Protein AF-A0A6B3IU19-F1 (afdb_monomer_lite)

Foldseek 3Di:
DVQAQDDPVCVVLLVLLVVQCPDPDDDDVCSVVVSVVVNVVVLVVSLVVCVVPPDNHPSSVVNVVCVPDNVCDPVNVVVVD

pLDDT: mean 78.25, std 15.54, range [41.78, 93.31]

Sequence (81 aa):
CDLLGVPREDQDDFRDWAGMMIRHGGGPRGGVARSVKKMRGYLAELIHRKRENPGDDLISGLIRTSDHGEHLTENEAAAMA

Radius of gyration: 14.13 Å; chains: 1; bounding box: 31×18×41 Å

Secondary structure (DSSP, 8-state):
-GGGT--GGGHHHHHHHHHHHH-TT-SPTTHHHHHHHHHHHHHHHHHHHHHHS--SSHHHHHHHHHHHT----HHHHHH--

Structure (mmCIF, N/CA/C/O backbone):
data_AF-A0A6B3IU19-F1
#
_entry.id   AF-A0A6B3IU19-F1
#
loop_
_atom_site.group_PDB
_atom_site.id
_atom_site.type_symbol
_atom_site.label_atom_id
_atom_site.label_alt_id
_atom_site.label_comp_id
_atom_site.label_asym_id
_atom_site.label_entity_id
_atom_site.label_seq_id
_atom_site.pdbx_PDB_ins_code
_atom_site.Cartn_x
_atom_site.Cartn_y
_atom_site.Cartn_z
_atom_site.occupancy
_atom_site.B_iso_or_equiv
_atom_site.auth_seq_id
_atom_site.auth_comp_id
_atom_site.auth_asym_id
_atom_site.auth_atom_id
_atom_site.pdbx_PDB_model_num
ATOM 1 N N . CYS A 1 1 ? -4.726 -11.910 -2.654 1.00 59.38 1 CYS A N 1
ATOM 2 C CA . CYS A 1 1 ? -4.886 -10.473 -2.347 1.00 59.38 1 CYS A CA 1
ATOM 3 C C . CYS A 1 1 ? -6.015 -10.211 -1.353 1.00 59.38 1 CYS A C 1
ATOM 5 O O . CYS A 1 1 ? -5.899 -9.244 -0.617 1.00 59.38 1 CYS A O 1
ATOM 7 N N . ASP A 1 2 ? -7.015 -11.093 -1.246 1.00 61.19 2 ASP A N 1
ATOM 8 C CA . ASP A 1 2 ? -8.104 -10.969 -0.259 1.00 61.19 2 ASP A CA 1
ATOM 9 C C . ASP A 1 2 ? -7.595 -10.840 1.189 1.00 61.19 2 ASP A C 1
ATOM 11 O O . ASP A 1 2 ? -8.054 -9.977 1.926 1.00 61.19 2 ASP A O 1
ATOM 15 N N . LEU A 1 3 ? -6.553 -11.595 1.558 1.00 75.75 3 LEU A N 1
ATOM 16 C CA . LEU A 1 3 ? -5.953 -11.545 2.898 1.00 75.75 3 LEU A CA 1
ATOM 17 C C . LEU A 1 3 ? -5.309 -10.186 3.246 1.00 75.75 3 LEU A C 1
ATOM 19 O O . LEU A 1 3 ? -5.245 -9.809 4.411 1.00 75.75 3 LEU A O 1
ATOM 23 N N . LEU A 1 4 ? -4.838 -9.435 2.244 1.00 80.00 4 LEU A N 1
ATOM 24 C CA . LEU A 1 4 ? -4.238 -8.111 2.448 1.00 80.00 4 LEU A CA 1
ATOM 25 C C . LEU A 1 4 ? -5.293 -7.007 2.608 1.00 80.00 4 LEU A C 1
ATOM 27 O O . LEU A 1 4 ? -4.938 -5.912 3.013 1.00 80.00 4 LEU A O 1
ATOM 31 N N . GLY A 1 5 ? -6.565 -7.256 2.284 1.00 87.38 5 GLY A N 1
ATOM 32 C CA . GLY A 1 5 ? -7.612 -6.230 2.352 1.00 87.38 5 GLY A CA 1
ATOM 33 C C . GLY A 1 5 ? -7.706 -5.326 1.119 1.00 87.38 5 GLY A C 1
ATOM 34 O O . GLY A 1 5 ? -8.422 -4.326 1.162 1.00 87.38 5 GLY A O 1
ATOM 35 N N . VAL A 1 6 ? -7.014 -5.679 0.029 1.00 91.00 6 VAL A N 1
ATOM 36 C CA . VAL A 1 6 ? -7.086 -5.003 -1.280 1.00 91.00 6 VAL A CA 1
ATOM 37 C C . VAL A 1 6 ? -8.421 -5.361 -1.963 1.00 91.00 6 VAL A C 1
ATOM 39 O O . VAL A 1 6 ? -8.656 -6.558 -2.187 1.00 91.00 6 VAL A O 1
ATOM 42 N N . PRO A 1 7 ? -9.282 -4.378 -2.310 1.00 90.19 7 PRO A N 1
ATOM 43 C CA . PRO A 1 7 ? -10.526 -4.604 -3.047 1.00 90.19 7 PRO A CA 1
ATOM 44 C C . PRO A 1 7 ? -10.286 -5.355 -4.355 1.00 90.19 7 PRO A C 1
ATOM 46 O O . PRO A 1 7 ? -9.208 -5.263 -4.940 1.00 90.19 7 PRO A O 1
ATOM 49 N N . ARG A 1 8 ? -11.273 -6.139 -4.803 1.00 89.50 8 ARG A N 1
ATOM 50 C CA . ARG A 1 8 ? -11.115 -7.043 -5.956 1.00 89.50 8 ARG A CA 1
ATOM 51 C C . ARG A 1 8 ? -10.788 -6.292 -7.241 1.00 89.50 8 ARG A C 1
ATOM 53 O O . ARG A 1 8 ? -9.971 -6.773 -8.021 1.00 89.50 8 ARG A O 1
ATOM 60 N N . GLU A 1 9 ? -11.395 -5.128 -7.411 1.00 91.88 9 GLU A N 1
ATOM 61 C CA . GLU A 1 9 ? -11.189 -4.198 -8.516 1.00 91.88 9 GLU A CA 1
ATOM 62 C C . GLU A 1 9 ? -9.742 -3.694 -8.627 1.00 91.88 9 GLU A C 1
ATOM 64 O O . GLU A 1 9 ? -9.260 -3.486 -9.735 1.00 91.88 9 GLU A O 1
ATOM 69 N N . ASP A 1 10 ? -9.023 -3.595 -7.506 1.00 93.06 10 ASP A N 1
ATOM 70 C CA . ASP A 1 10 ? -7.676 -3.016 -7.450 1.00 93.06 10 ASP A CA 1
ATOM 71 C C . ASP A 1 10 ? -6.570 -4.088 -7.493 1.00 93.06 10 ASP A C 1
ATOM 73 O O . ASP A 1 10 ? -5.374 -3.783 -7.510 1.00 93.06 10 ASP A O 1
ATOM 77 N N . GLN A 1 11 ? -6.930 -5.378 -7.481 1.00 91.38 11 GLN A N 1
ATOM 78 C CA . GLN A 1 11 ? -5.942 -6.453 -7.347 1.00 91.38 11 GLN A CA 1
ATOM 79 C C . GLN A 1 11 ? -5.044 -6.614 -8.572 1.00 91.38 11 GLN A C 1
ATOM 81 O O . GLN A 1 11 ? -3.892 -7.015 -8.405 1.00 91.38 11 GLN A O 1
ATOM 86 N N . ASP A 1 12 ? -5.560 -6.357 -9.777 1.00 93.06 12 ASP A N 1
ATOM 87 C CA . ASP A 1 12 ? -4.768 -6.410 -11.013 1.00 93.06 12 ASP A CA 1
ATOM 88 C C . ASP A 1 12 ? -3.684 -5.332 -11.001 1.00 93.06 12 ASP A C 1
ATOM 90 O O . ASP A 1 12 ? -2.500 -5.645 -11.118 1.00 93.06 12 ASP A O 1
ATOM 94 N N . ASP A 1 13 ? -4.071 -4.092 -10.713 1.00 92.06 13 ASP A N 1
ATOM 95 C CA . ASP A 1 13 ? -3.154 -2.963 -10.581 1.00 92.06 13 ASP A CA 1
ATOM 96 C C . ASP A 1 13 ? -2.088 -3.210 -9.504 1.00 92.06 13 ASP A C 1
ATOM 98 O O . ASP A 1 13 ? -0.888 -3.020 -9.733 1.00 92.06 13 ASP A O 1
ATOM 102 N N . PHE A 1 14 ? -2.506 -3.711 -8.339 1.00 91.56 14 PHE A N 1
ATOM 103 C CA . PHE A 1 14 ? -1.593 -4.057 -7.255 1.00 91.56 14 PHE A CA 1
ATOM 104 C C . PHE A 1 14 ? -0.583 -5.138 -7.674 1.00 91.56 14 PHE A C 1
ATOM 106 O O . PHE A 1 14 ? 0.617 -5.014 -7.404 1.00 91.56 14 PHE A O 1
ATOM 113 N N . ARG A 1 15 ? -1.048 -6.198 -8.354 1.00 90.75 15 ARG A N 1
ATOM 114 C CA . ARG A 1 15 ? -0.185 -7.270 -8.878 1.00 90.75 15 ARG A CA 1
ATOM 115 C C . ARG A 1 15 ? 0.791 -6.750 -9.921 1.00 90.75 15 ARG A C 1
ATOM 117 O O . ARG A 1 15 ? 1.951 -7.157 -9.896 1.00 90.75 15 ARG A O 1
ATOM 124 N N . ASP A 1 16 ? 0.359 -5.851 -10.791 1.00 91.00 16 ASP A N 1
ATOM 125 C CA . ASP A 1 16 ? 1.206 -5.279 -11.830 1.00 91.00 16 ASP A CA 1
ATOM 126 C C . ASP A 1 16 ? 2.322 -4.427 -11.234 1.00 91.00 16 ASP A C 1
ATOM 128 O O . ASP A 1 16 ? 3.493 -4.585 -11.595 1.00 91.00 16 ASP A O 1
ATOM 132 N N . TRP A 1 17 ? 2.006 -3.567 -10.264 1.00 92.56 17 TRP A N 1
ATOM 133 C CA . TRP A 1 17 ? 3.028 -2.765 -9.590 1.00 92.56 17 TRP A CA 1
ATOM 134 C C . TRP A 1 17 ? 4.002 -3.648 -8.805 1.00 92.56 17 TRP A C 1
ATOM 136 O O . TRP A 1 17 ? 5.213 -3.434 -8.885 1.00 92.56 17 TRP A O 1
ATOM 146 N N . ALA A 1 18 ? 3.503 -4.667 -8.096 1.00 88.75 18 ALA A N 1
ATOM 147 C CA . ALA A 1 18 ? 4.338 -5.639 -7.389 1.00 88.75 18 ALA A CA 1
ATOM 148 C C . ALA A 1 18 ? 5.240 -6.430 -8.349 1.00 88.75 18 ALA A C 1
ATOM 150 O O . ALA A 1 18 ? 6.450 -6.532 -8.140 1.00 88.75 18 ALA A O 1
ATOM 151 N N . GLY A 1 19 ? 4.678 -6.922 -9.453 1.00 89.56 19 GLY A N 1
ATOM 152 C CA . GLY A 1 19 ? 5.409 -7.642 -10.489 1.00 89.56 19 GLY A CA 1
ATOM 153 C C . GLY A 1 19 ? 6.502 -6.787 -11.125 1.00 89.56 19 GLY A C 1
ATOM 154 O O . GLY A 1 19 ? 7.608 -7.273 -11.354 1.00 89.56 19 GLY A O 1
ATOM 155 N N . MET A 1 20 ? 6.241 -5.497 -11.346 1.00 87.12 20 MET A N 1
ATOM 156 C CA . MET A 1 20 ? 7.242 -4.554 -11.846 1.00 87.12 20 MET A CA 1
ATOM 157 C C . MET A 1 20 ? 8.384 -4.294 -10.860 1.00 87.12 20 MET A C 1
ATOM 159 O O . MET A 1 20 ? 9.483 -3.977 -11.309 1.00 87.12 20 MET A O 1
ATOM 163 N N . MET A 1 21 ? 8.155 -4.427 -9.549 1.00 84.12 21 MET A N 1
ATOM 164 C CA . MET A 1 21 ? 9.205 -4.301 -8.530 1.00 84.12 21 MET A CA 1
ATOM 165 C C . MET A 1 21 ? 10.080 -5.559 -8.432 1.00 84.12 21 MET A C 1
ATOM 167 O O . MET A 1 21 ? 11.286 -5.440 -8.251 1.00 84.12 21 MET A O 1
ATOM 171 N N . ILE A 1 22 ? 9.493 -6.749 -8.604 1.00 84.69 22 ILE A N 1
ATOM 172 C CA . ILE A 1 22 ? 10.198 -8.040 -8.493 1.00 84.69 22 ILE A CA 1
ATOM 173 C C . ILE A 1 22 ? 11.000 -8.372 -9.763 1.00 84.69 22 ILE A C 1
ATOM 175 O O . ILE A 1 22 ? 12.031 -9.044 -9.706 1.00 84.69 22 ILE A O 1
ATOM 179 N N . ARG A 1 23 ? 10.552 -7.904 -10.936 1.00 76.38 23 ARG A N 1
ATOM 180 C CA . ARG A 1 23 ? 11.249 -8.125 -12.212 1.00 76.38 23 ARG A CA 1
ATOM 181 C C . ARG A 1 23 ? 12.545 -7.307 -12.280 1.00 76.38 23 ARG A C 1
ATOM 183 O O . ARG A 1 23 ? 12.575 -6.203 -12.824 1.00 76.38 23 ARG A O 1
ATOM 190 N N . HIS A 1 24 ? 13.645 -7.872 -11.792 1.00 58.72 24 HIS A N 1
ATOM 191 C CA . HIS A 1 24 ? 14.981 -7.330 -12.024 1.00 58.72 24 HIS A CA 1
ATOM 192 C C . HIS A 1 24 ? 15.380 -7.486 -13.504 1.00 58.72 24 HIS A C 1
ATOM 194 O O . HIS A 1 24 ? 15.527 -8.595 -14.007 1.00 58.72 24 HIS A O 1
ATOM 200 N N . GLY A 1 25 ? 15.585 -6.364 -14.205 1.00 56.56 25 GLY A N 1
ATOM 201 C CA . GLY A 1 25 ? 16.421 -6.333 -15.416 1.00 56.56 25 GLY A CA 1
ATOM 202 C C . GLY A 1 25 ? 15.747 -6.430 -16.792 1.00 56.56 25 GLY A C 1
ATOM 203 O O . GLY A 1 25 ? 16.461 -6.641 -17.765 1.00 56.56 25 GLY A O 1
ATOM 204 N N . GLY A 1 26 ? 14.426 -6.240 -16.925 1.00 59.97 26 GLY A N 1
ATOM 205 C CA . GLY A 1 26 ? 13.756 -6.297 -18.245 1.00 59.97 26 GLY A CA 1
ATOM 206 C C . GLY A 1 26 ? 12.666 -5.253 -18.515 1.00 59.97 26 GLY A C 1
ATOM 207 O O . GLY A 1 26 ? 12.088 -5.235 -19.598 1.00 59.97 26 GLY A O 1
ATOM 208 N N . GLY A 1 27 ? 12.350 -4.394 -17.543 1.00 64.50 27 GLY A N 1
ATOM 209 C CA . GLY A 1 27 ? 11.294 -3.387 -17.677 1.00 64.50 27 GLY A CA 1
ATOM 210 C C . GLY A 1 27 ? 11.768 -2.077 -18.326 1.00 64.50 27 GLY A C 1
ATOM 211 O O . GLY A 1 27 ? 12.965 -1.776 -18.316 1.00 64.50 27 GLY A O 1
ATOM 212 N N . PRO A 1 28 ? 10.841 -1.239 -18.832 1.00 66.38 28 PRO A N 1
ATOM 213 C CA . PRO A 1 28 ? 11.164 0.107 -19.298 1.00 66.38 28 PRO A CA 1
ATOM 214 C C . PRO A 1 28 ? 11.923 0.900 -18.226 1.00 66.38 28 PRO A C 1
ATOM 216 O O . PRO A 1 28 ? 11.582 0.829 -17.039 1.00 66.38 28 PRO A O 1
ATOM 219 N N . ARG A 1 29 ? 12.912 1.713 -18.630 1.00 70.50 29 ARG A N 1
ATOM 220 C CA . ARG A 1 29 ? 13.643 2.597 -17.704 1.00 70.50 29 ARG A CA 1
ATOM 221 C C . ARG A 1 29 ? 12.659 3.419 -16.849 1.00 70.50 29 ARG A C 1
ATOM 223 O O . ARG A 1 29 ? 11.711 4.031 -17.352 1.00 70.50 29 ARG A O 1
ATOM 230 N N . GLY A 1 30 ? 12.857 3.384 -15.530 1.00 75.00 30 GLY A N 1
ATOM 231 C CA . GLY A 1 30 ? 12.000 4.057 -14.544 1.00 75.00 30 GLY A CA 1
ATOM 232 C C . GLY A 1 30 ? 10.680 3.346 -14.201 1.00 75.00 30 GLY A C 1
ATOM 233 O O .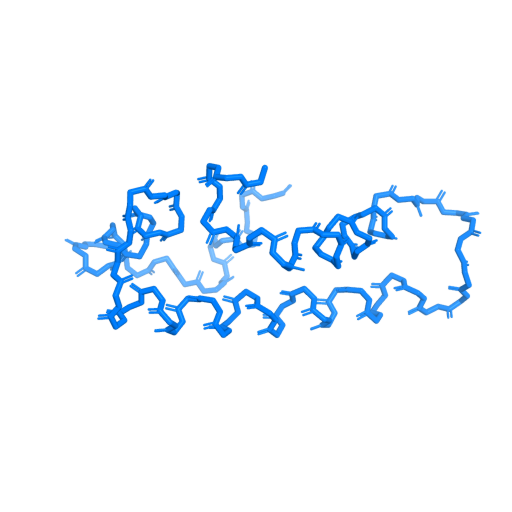 GLY A 1 30 ? 9.915 3.873 -13.396 1.00 75.00 30 GLY A O 1
ATOM 234 N N . GLY A 1 31 ? 10.396 2.165 -14.765 1.00 81.88 31 GLY A N 1
ATOM 235 C CA . GLY A 1 31 ? 9.182 1.392 -14.467 1.00 81.88 31 GLY A CA 1
ATOM 236 C C . GLY A 1 31 ? 9.071 0.967 -12.999 1.00 81.88 31 GLY A C 1
ATOM 237 O O . GLY A 1 31 ? 7.997 1.089 -12.412 1.00 81.88 31 GLY A O 1
ATOM 238 N N . VAL A 1 32 ? 10.190 0.571 -12.384 1.00 85.88 32 VAL A N 1
ATOM 239 C CA . VAL A 1 32 ? 10.258 0.225 -10.952 1.00 85.88 32 VAL A CA 1
ATOM 240 C C . VAL A 1 32 ? 9.889 1.432 -10.090 1.00 85.88 32 VAL A C 1
ATOM 242 O O . VAL A 1 32 ? 8.947 1.363 -9.310 1.00 85.88 32 VAL A O 1
ATOM 245 N N . ALA A 1 33 ? 10.557 2.575 -10.284 1.00 86.69 33 ALA A N 1
ATOM 246 C CA . ALA A 1 33 ? 10.311 3.783 -9.491 1.00 86.69 33 ALA A CA 1
ATOM 247 C C . ALA A 1 33 ? 8.859 4.286 -9.605 1.00 86.69 33 ALA A C 1
ATOM 249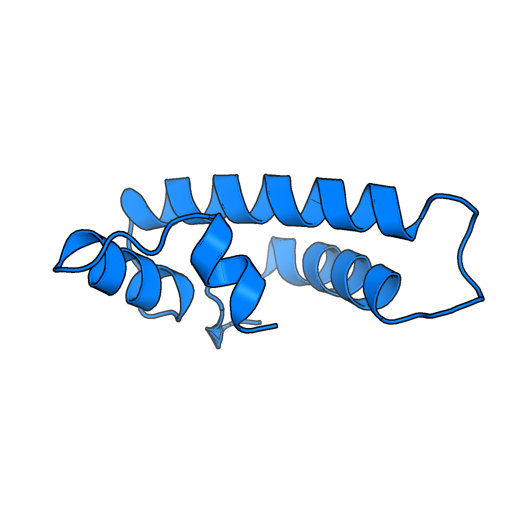 O O . ALA A 1 33 ? 8.257 4.685 -8.609 1.00 86.69 33 ALA A O 1
ATOM 250 N N . ARG A 1 34 ? 8.263 4.221 -10.806 1.00 89.06 34 ARG A N 1
ATOM 251 C CA . ARG A 1 34 ? 6.840 4.551 -10.998 1.00 89.06 34 ARG A CA 1
ATOM 252 C C . ARG A 1 34 ? 5.920 3.589 -10.249 1.00 89.06 34 ARG A C 1
ATOM 254 O O . ARG A 1 34 ? 4.960 4.044 -9.636 1.00 89.06 34 ARG A O 1
ATOM 261 N N . SER A 1 35 ? 6.220 2.294 -10.279 1.00 90.31 35 SER A N 1
ATOM 262 C CA . SER A 1 35 ? 5.421 1.265 -9.602 1.00 90.31 35 SER A CA 1
ATOM 263 C C . SER A 1 35 ? 5.501 1.402 -8.083 1.00 90.31 35 SER A C 1
ATOM 265 O O . SER A 1 35 ? 4.472 1.368 -7.422 1.00 90.31 35 SER A O 1
ATOM 267 N N . VAL A 1 36 ? 6.689 1.696 -7.540 1.00 88.88 36 VAL A N 1
ATOM 268 C CA . VAL A 1 36 ? 6.875 2.020 -6.114 1.00 88.88 36 VAL A CA 1
ATOM 269 C C . VAL A 1 36 ? 6.031 3.231 -5.715 1.00 88.88 36 VAL A C 1
ATOM 271 O O . VAL A 1 36 ? 5.338 3.190 -4.701 1.00 88.88 36 VAL A O 1
ATOM 274 N N . LYS A 1 37 ? 6.049 4.308 -6.515 1.00 91.31 37 LYS A N 1
ATOM 275 C CA . LYS A 1 37 ? 5.251 5.510 -6.231 1.00 91.31 37 LYS A CA 1
ATOM 276 C C . LYS A 1 37 ? 3.750 5.204 -6.209 1.00 91.31 37 LYS A C 1
ATOM 278 O O . LYS A 1 37 ? 3.065 5.653 -5.295 1.00 91.31 37 LYS A O 1
ATOM 283 N N . LYS A 1 38 ? 3.252 4.444 -7.192 1.00 93.31 38 LYS A N 1
ATOM 284 C CA . LYS A 1 38 ? 1.840 4.031 -7.251 1.00 93.31 38 LYS A CA 1
ATOM 285 C C . LYS A 1 38 ? 1.458 3.151 -6.063 1.00 93.31 38 LYS A C 1
ATOM 287 O O . LYS A 1 38 ? 0.478 3.448 -5.394 1.00 93.31 38 LYS A O 1
ATOM 292 N N . MET A 1 39 ? 2.283 2.152 -5.754 1.00 92.38 39 MET A N 1
ATOM 293 C CA . MET A 1 39 ? 2.076 1.246 -4.626 1.00 92.38 39 MET A CA 1
ATOM 294 C C . MET A 1 39 ? 1.979 2.001 -3.297 1.00 92.38 39 MET A C 1
ATOM 296 O O . MET A 1 39 ? 1.050 1.779 -2.528 1.00 92.38 39 MET A O 1
ATOM 300 N N . ARG A 1 40 ? 2.905 2.934 -3.041 1.00 89.88 40 ARG A N 1
ATOM 301 C CA . ARG A 1 40 ? 2.890 3.752 -1.819 1.00 89.88 40 ARG A CA 1
ATOM 302 C C . ARG A 1 40 ? 1.637 4.620 -1.715 1.00 89.88 40 ARG A C 1
ATOM 304 O O . ARG A 1 40 ? 1.024 4.653 -0.656 1.00 89.88 40 ARG A O 1
ATOM 311 N N . GLY A 1 41 ? 1.255 5.297 -2.800 1.00 93.06 41 GLY A N 1
ATOM 312 C CA . GLY A 1 41 ? 0.045 6.126 -2.816 1.00 93.06 41 GLY A CA 1
ATOM 313 C C . GLY A 1 41 ? -1.217 5.305 -2.557 1.00 93.06 41 GLY A C 1
ATOM 314 O O . GLY A 1 41 ? -2.027 5.663 -1.709 1.00 93.06 41 GLY A O 1
ATOM 315 N N . TYR A 1 42 ? -1.327 4.157 -3.222 1.00 93.25 42 TYR A N 1
ATOM 316 C CA . TYR A 1 42 ? -2.455 3.252 -3.052 1.00 93.25 42 TYR A CA 1
ATOM 317 C C . TYR A 1 42 ? -2.553 2.688 -1.628 1.00 93.25 42 TYR A C 1
ATOM 319 O O . TYR A 1 42 ? -3.626 2.707 -1.031 1.00 93.25 42 TYR A O 1
ATOM 327 N N . LEU A 1 43 ? -1.439 2.228 -1.047 1.00 90.50 43 LEU A N 1
ATOM 328 C CA . LEU A 1 43 ? -1.429 1.726 0.330 1.00 90.50 43 LEU A CA 1
ATOM 329 C C . LEU A 1 43 ? -1.826 2.809 1.340 1.00 90.50 43 LEU A C 1
ATOM 331 O O . LEU A 1 43 ? -2.568 2.510 2.271 1.00 90.50 43 LEU A O 1
ATOM 335 N N . ALA A 1 44 ? -1.393 4.058 1.144 1.00 89.06 44 ALA A N 1
ATOM 336 C CA . ALA A 1 44 ? -1.804 5.171 1.997 1.00 89.06 44 ALA A CA 1
ATOM 337 C C . ALA A 1 44 ? -3.325 5.401 1.935 1.00 89.06 44 ALA A C 1
ATOM 339 O O . ALA A 1 44 ? -3.981 5.462 2.975 1.00 89.06 44 ALA A O 1
ATOM 340 N N . GLU A 1 45 ? -3.909 5.456 0.734 1.00 91.19 45 GLU A N 1
ATOM 341 C CA . GLU A 1 45 ? -5.365 5.572 0.572 1.00 91.19 45 GLU A CA 1
ATOM 342 C C . GLU A 1 45 ? -6.116 4.386 1.179 1.00 91.19 45 GLU A C 1
ATOM 344 O O . GLU A 1 45 ? -7.137 4.572 1.844 1.00 91.19 45 GLU A O 1
ATOM 349 N N . LEU A 1 46 ? -5.611 3.168 0.984 1.00 90.75 46 LEU A N 1
ATOM 350 C CA . LEU A 1 46 ? -6.222 1.963 1.529 1.00 90.75 46 LEU A CA 1
ATOM 351 C C . LEU A 1 46 ? -6.226 1.994 3.060 1.00 90.75 46 LEU A C 1
ATOM 353 O O . LEU A 1 46 ? -7.256 1.715 3.667 1.00 90.75 46 LEU A O 1
ATOM 357 N N . ILE A 1 47 ? -5.120 2.405 3.685 1.00 87.94 47 ILE A N 1
ATOM 358 C CA . ILE A 1 47 ? -5.037 2.584 5.140 1.00 87.94 47 ILE A CA 1
ATOM 359 C C . ILE A 1 47 ? -6.067 3.612 5.620 1.00 87.94 47 ILE A C 1
ATOM 361 O O . ILE A 1 47 ? -6.770 3.350 6.594 1.00 87.94 47 ILE A O 1
ATOM 365 N N . HIS A 1 48 ? -6.213 4.750 4.931 1.00 88.81 48 HIS A N 1
ATOM 366 C CA . HIS A 1 48 ? -7.228 5.750 5.277 1.00 88.81 48 HIS A CA 1
ATOM 367 C C . HIS A 1 48 ? -8.650 5.175 5.225 1.00 88.81 48 HIS A C 1
ATOM 369 O O . HIS A 1 48 ? -9.386 5.293 6.203 1.00 88.81 48 HIS A O 1
ATOM 375 N N . ARG A 1 49 ? -9.015 4.474 4.144 1.00 89.62 49 ARG A N 1
ATOM 376 C CA . ARG A 1 49 ? -10.341 3.838 4.013 1.00 89.62 49 ARG A CA 1
ATOM 377 C C . ARG A 1 49 ? -10.584 2.783 5.097 1.00 89.62 49 ARG A C 1
ATOM 379 O O . ARG A 1 49 ? -11.681 2.690 5.642 1.00 89.62 49 ARG A O 1
ATOM 386 N N . LYS A 1 50 ? -9.561 1.992 5.435 1.00 87.31 50 LYS A N 1
ATOM 387 C CA . LYS A 1 50 ? -9.646 0.939 6.460 1.00 87.31 50 LYS A CA 1
ATOM 388 C C . LYS A 1 50 ? -9.685 1.487 7.887 1.00 87.31 50 LYS A C 1
ATOM 390 O O . LYS A 1 50 ? -10.223 0.811 8.752 1.00 87.31 50 LYS A O 1
ATOM 395 N N . ARG A 1 51 ? -9.177 2.696 8.147 1.00 86.31 51 ARG A N 1
ATOM 396 C CA . ARG A 1 51 ? -9.374 3.380 9.439 1.00 86.31 51 ARG A CA 1
ATOM 397 C C . ARG A 1 51 ? -10.832 3.773 9.664 1.00 86.31 51 ARG A C 1
ATOM 399 O O . ARG A 1 51 ? -11.315 3.677 10.785 1.00 86.31 51 ARG A O 1
ATOM 406 N N . GLU A 1 52 ? -11.528 4.189 8.610 1.00 88.56 52 GLU A N 1
ATOM 407 C CA . GLU A 1 52 ? -12.947 4.561 8.685 1.00 88.56 52 GLU A CA 1
ATOM 408 C C . GLU A 1 52 ? -13.867 3.334 8.740 1.00 88.56 52 GLU A C 1
ATOM 410 O O . GLU A 1 52 ? -14.864 3.340 9.459 1.00 88.56 52 GLU A O 1
ATOM 415 N N . ASN A 1 53 ? -13.523 2.269 8.009 1.00 86.50 53 ASN A N 1
ATOM 416 C CA . ASN A 1 53 ? -14.279 1.018 7.990 1.00 86.50 53 ASN A CA 1
ATOM 417 C C . ASN A 1 53 ? -13.342 -0.209 8.038 1.00 86.50 53 ASN A C 1
ATOM 419 O O . ASN A 1 53 ? -13.014 -0.780 6.989 1.00 86.50 53 ASN A O 1
ATOM 423 N N . PRO A 1 54 ? -12.880 -0.609 9.239 1.00 85.56 54 PRO A N 1
ATOM 424 C CA . PRO A 1 54 ? -11.953 -1.727 9.398 1.00 85.56 54 PRO A CA 1
ATOM 425 C C . PRO A 1 54 ? -12.587 -3.066 9.003 1.00 85.56 54 PRO A C 1
ATOM 427 O O . PRO A 1 54 ? -13.680 -3.399 9.458 1.00 85.56 54 PRO A O 1
ATOM 430 N N . GLY A 1 55 ? -11.871 -3.865 8.209 1.00 86.12 55 GLY A N 1
ATOM 431 C CA . GLY A 1 55 ? -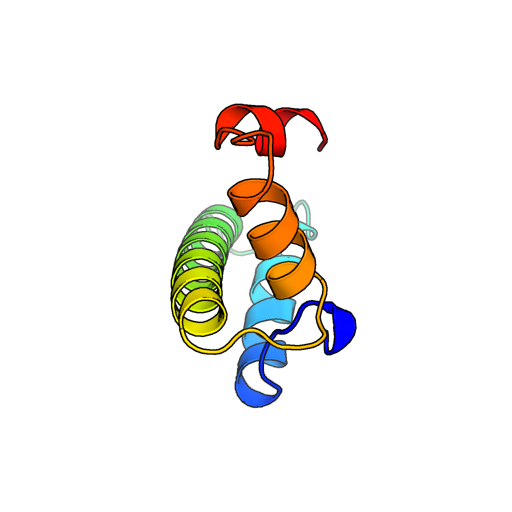12.269 -5.221 7.821 1.00 86.12 55 GLY A CA 1
ATOM 432 C C . GLY A 1 55 ? -11.605 -6.317 8.659 1.00 86.12 55 GLY A C 1
ATOM 433 O O . GLY A 1 55 ? -10.866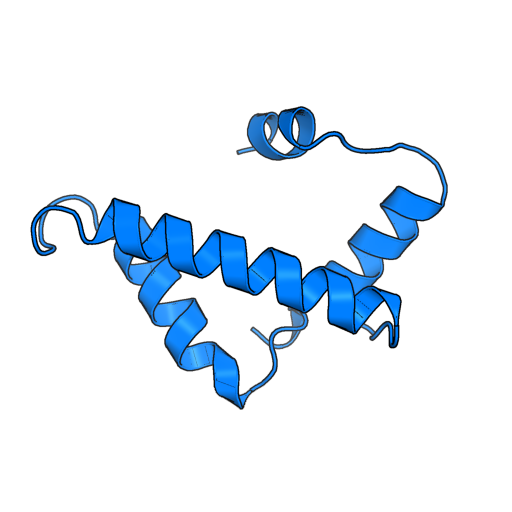 -6.041 9.606 1.00 86.12 55 GLY A O 1
ATOM 434 N N . ASP A 1 56 ? -11.861 -7.571 8.284 1.00 86.88 56 ASP A N 1
ATOM 435 C CA . ASP A 1 56 ? -11.127 -8.748 8.772 1.00 86.88 56 ASP A CA 1
ATOM 436 C C . ASP A 1 56 ? -10.008 -9.100 7.780 1.00 86.88 56 ASP A C 1
ATOM 438 O O . ASP A 1 56 ? -10.065 -10.071 7.027 1.00 86.88 56 ASP A O 1
ATOM 442 N N . ASP A 1 57 ? -9.029 -8.203 7.689 1.00 88.19 57 ASP A N 1
ATOM 443 C CA . ASP A 1 57 ? -7.883 -8.314 6.792 1.00 88.19 57 ASP A CA 1
ATOM 444 C C . ASP A 1 57 ? -6.595 -7.876 7.491 1.00 88.19 57 ASP A C 1
ATOM 446 O O . ASP A 1 57 ? -6.624 -7.192 8.517 1.00 88.19 57 ASP A O 1
ATOM 450 N N . LEU A 1 58 ? -5.448 -8.277 6.936 1.00 85.81 58 LEU A N 1
ATOM 451 C CA . LEU A 1 58 ? -4.144 -8.012 7.545 1.00 85.81 58 LEU A CA 1
ATOM 452 C C . LEU A 1 58 ? -3.879 -6.518 7.745 1.00 85.81 58 LEU A C 1
ATOM 454 O O . LEU A 1 58 ? -3.334 -6.147 8.778 1.00 85.81 58 LEU A O 1
ATOM 458 N 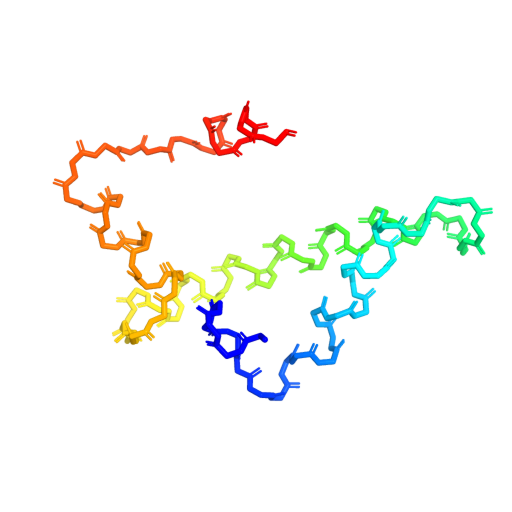N . ILE A 1 59 ? -4.267 -5.659 6.797 1.00 86.31 59 ILE A N 1
ATOM 459 C CA . ILE A 1 59 ? -4.052 -4.210 6.922 1.00 86.31 59 ILE A CA 1
ATOM 460 C C . ILE A 1 59 ? -4.893 -3.649 8.071 1.00 86.31 59 ILE A C 1
ATOM 462 O O . ILE A 1 59 ? -4.378 -2.893 8.890 1.00 86.31 59 ILE A O 1
ATOM 466 N N . SER A 1 60 ? -6.152 -4.065 8.191 1.00 85.44 60 SER A N 1
ATOM 467 C CA . SER A 1 60 ? -7.027 -3.684 9.304 1.00 85.44 60 SER A CA 1
ATOM 468 C C . SER A 1 60 ? -6.497 -4.194 10.646 1.00 85.44 60 SER A C 1
ATOM 470 O O . SER A 1 60 ? -6.547 -3.472 11.640 1.00 85.44 60 SER A O 1
ATOM 472 N N . GLY A 1 61 ? -5.944 -5.410 10.677 1.00 85.06 61 GLY A N 1
ATOM 473 C CA . GLY A 1 61 ?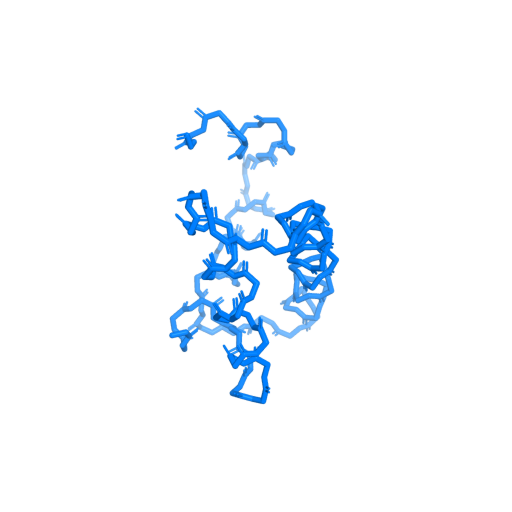 -5.263 -5.967 11.847 1.00 85.06 61 GLY A CA 1
ATOM 474 C C . GLY A 1 61 ? -4.042 -5.143 12.258 1.00 85.06 61 GLY A C 1
ATOM 475 O O . GLY A 1 61 ? -3.936 -4.752 13.417 1.00 85.06 61 GLY A O 1
ATOM 476 N N . LEU A 1 62 ? -3.169 -4.808 11.302 1.00 84.12 62 LEU A N 1
ATOM 477 C CA . LEU A 1 62 ? -1.979 -3.985 11.535 1.00 84.12 62 LEU A CA 1
ATOM 478 C C . LEU A 1 62 ? -2.337 -2.579 12.028 1.00 84.12 62 LEU A C 1
ATOM 480 O O . LEU A 1 62 ? -1.714 -2.104 12.973 1.00 84.12 62 LEU A O 1
ATOM 484 N N . ILE A 1 63 ? -3.365 -1.948 11.446 1.00 84.12 63 ILE A N 1
ATOM 485 C CA . ILE A 1 63 ? -3.872 -0.640 11.893 1.00 84.12 63 ILE A CA 1
ATOM 486 C C . ILE A 1 63 ? -4.310 -0.712 13.360 1.00 84.12 63 ILE A C 1
ATOM 488 O O . ILE A 1 63 ? -3.876 0.105 14.172 1.00 84.12 63 ILE A O 1
ATOM 492 N N . ARG A 1 64 ? -5.108 -1.726 13.726 1.00 81.69 64 ARG A N 1
ATOM 493 C CA . ARG A 1 64 ? -5.554 -1.926 15.114 1.00 81.69 64 ARG A CA 1
ATOM 494 C C . ARG A 1 64 ? -4.373 -2.123 16.063 1.00 81.69 64 ARG A C 1
ATOM 496 O O . ARG A 1 64 ? -4.371 -1.544 17.141 1.00 81.69 64 ARG A O 1
ATOM 503 N N . THR A 1 65 ? -3.362 -2.904 15.681 1.00 77.50 65 THR A N 1
ATOM 504 C CA . THR A 1 65 ? -2.159 -3.097 16.508 1.00 77.50 65 THR A CA 1
ATOM 505 C C . THR A 1 65 ? -1.373 -1.796 16.685 1.00 77.50 65 THR A C 1
ATOM 507 O O . THR A 1 65 ? -0.951 -1.503 17.802 1.00 77.50 65 THR A O 1
ATOM 510 N N . SER A 1 66 ? -1.228 -0.988 15.628 1.00 69.56 66 SER A N 1
ATOM 511 C CA . SER A 1 66 ? -0.545 0.310 15.718 1.00 69.56 66 SER A CA 1
ATOM 512 C C . SER A 1 66 ? -1.293 1.328 16.583 1.00 69.56 66 SER A C 1
ATOM 514 O O . SER A 1 66 ? -0.653 2.077 17.316 1.00 69.56 66 SER A O 1
ATOM 516 N N . ASP A 1 67 ? -2.630 1.316 16.567 1.00 66.69 67 ASP A N 1
ATOM 517 C CA . ASP A 1 67 ? -3.453 2.206 17.397 1.00 66.69 67 ASP A CA 1
ATOM 518 C C . ASP A 1 67 ? -3.480 1.771 18.879 1.00 66.69 67 ASP A C 1
ATOM 520 O O . ASP A 1 67 ? -3.806 2.571 19.758 1.00 66.69 67 ASP A O 1
ATOM 524 N N . HIS A 1 68 ? -3.131 0.512 19.177 1.00 57.03 68 HIS A N 1
ATOM 525 C CA . HIS A 1 68 ? -3.250 -0.076 20.514 1.00 57.03 68 HIS A CA 1
ATOM 526 C C . HIS A 1 68 ? -1.953 -0.197 21.324 1.00 57.03 68 HIS A C 1
ATOM 528 O O . HIS A 1 68 ? -2.052 -0.583 22.491 1.00 57.03 68 HIS A O 1
ATOM 534 N N . GLY A 1 69 ? -0.763 0.152 20.815 1.00 49.12 69 GLY A N 1
ATOM 535 C CA . GLY A 1 69 ? 0.383 0.138 21.733 1.00 49.12 69 GLY A CA 1
ATOM 536 C C . GLY A 1 69 ? 1.806 0.322 21.242 1.00 49.12 69 GLY A C 1
ATOM 537 O O . GLY A 1 69 ? 2.658 0.434 22.107 1.00 49.12 69 GLY A O 1
ATOM 538 N N . GLU A 1 70 ? 2.107 0.416 19.953 1.00 47.66 70 GLU A N 1
ATOM 539 C CA . GLU A 1 70 ? 3.436 0.863 19.514 1.00 47.66 70 GLU A CA 1
ATOM 540 C C . GLU A 1 70 ? 3.294 1.477 18.123 1.00 47.66 70 GLU A C 1
ATOM 542 O O . GLU A 1 70 ? 2.914 0.808 17.159 1.00 47.66 70 GLU A O 1
ATOM 547 N N . HIS A 1 71 ? 3.541 2.785 18.028 1.00 45.69 71 HIS A N 1
ATOM 548 C CA . HIS A 1 71 ? 3.620 3.483 16.753 1.00 45.69 71 HIS A CA 1
ATOM 549 C C . HIS A 1 71 ? 4.845 2.950 16.010 1.00 45.69 71 HIS A C 1
ATOM 551 O O . HIS A 1 71 ? 5.923 3.519 16.139 1.00 45.69 71 HIS A O 1
ATOM 557 N N . LEU A 1 72 ? 4.679 1.873 15.240 1.00 49.09 72 LEU A N 1
ATOM 558 C CA . LEU A 1 72 ? 5.657 1.462 14.240 1.00 49.09 72 LEU A CA 1
ATOM 559 C C . LEU A 1 72 ? 5.830 2.635 13.280 1.00 49.09 72 LEU A C 1
ATOM 561 O O . LEU A 1 72 ? 4.969 2.935 12.448 1.00 49.09 72 LEU A O 1
ATOM 565 N N . THR A 1 73 ? 6.923 3.356 13.469 1.00 56.91 73 THR A N 1
ATOM 566 C CA . THR A 1 73 ? 7.266 4.505 12.646 1.00 56.91 73 THR A CA 1
ATOM 567 C C . THR A 1 73 ? 7.531 4.027 11.219 1.00 56.91 73 THR A C 1
ATOM 569 O O . THR A 1 73 ? 7.926 2.880 10.996 1.00 56.91 73 THR A O 1
ATOM 572 N N . GLU A 1 74 ? 7.350 4.900 10.222 1.00 52.53 74 GLU A N 1
ATOM 573 C CA . GLU A 1 74 ? 7.623 4.565 8.809 1.00 52.53 74 GLU A CA 1
ATOM 574 C C . GLU A 1 74 ? 9.034 3.977 8.594 1.00 52.53 74 GLU A C 1
ATOM 576 O O . GLU A 1 74 ? 9.259 3.224 7.647 1.00 52.53 74 GLU A O 1
ATOM 581 N N . ASN A 1 75 ? 9.968 4.276 9.502 1.00 46.69 75 ASN A N 1
ATOM 582 C CA . ASN A 1 75 ? 11.326 3.748 9.504 1.00 46.69 75 ASN A CA 1
ATOM 583 C C . ASN A 1 75 ? 11.431 2.303 10.019 1.00 46.69 75 ASN A C 1
ATOM 585 O O . ASN A 1 75 ? 12.260 1.548 9.518 1.00 46.69 75 ASN A O 1
ATOM 589 N N . GLU A 1 76 ? 10.603 1.888 10.976 1.00 53.47 76 GLU A N 1
ATOM 590 C CA . GLU A 1 76 ? 10.649 0.529 11.538 1.00 53.47 76 GLU A CA 1
ATOM 591 C C . GLU A 1 76 ? 10.009 -0.495 10.599 1.00 53.47 76 GLU A C 1
ATOM 593 O O . GLU A 1 76 ? 10.519 -1.605 10.449 1.00 53.47 76 GLU A O 1
ATOM 598 N N . ALA A 1 77 ? 8.964 -0.098 9.865 1.00 54.72 77 ALA A N 1
ATOM 599 C CA . ALA A 1 77 ? 8.388 -0.929 8.807 1.00 54.72 77 ALA A CA 1
ATOM 600 C C . ALA A 1 77 ? 9.370 -1.165 7.638 1.00 54.72 77 ALA A C 1
ATOM 602 O O . ALA A 1 77 ? 9.300 -2.197 6.974 1.00 54.72 77 ALA A O 1
ATOM 603 N N . ALA A 1 78 ? 10.305 -0.238 7.398 1.00 55.00 78 ALA A N 1
ATOM 604 C CA . ALA A 1 78 ? 11.333 -0.373 6.366 1.00 55.00 78 ALA A CA 1
ATOM 605 C C . ALA A 1 78 ? 12.520 -1.264 6.785 1.00 55.00 78 ALA A C 1
ATOM 607 O O . ALA A 1 78 ? 13.256 -1.714 5.913 1.00 55.00 78 ALA A O 1
ATOM 608 N N . ALA A 1 79 ? 12.709 -1.517 8.086 1.00 47.56 79 ALA A N 1
ATOM 609 C CA . ALA A 1 79 ? 13.847 -2.270 8.627 1.00 47.56 79 ALA A CA 1
ATOM 610 C C . ALA A 1 79 ? 13.611 -3.789 8.731 1.00 47.56 79 ALA A C 1
ATOM 612 O O . ALA A 1 79 ? 14.559 -4.539 8.949 1.00 47.56 79 ALA A O 1
ATOM 613 N N . MET A 1 80 ? 12.364 -4.248 8.584 1.00 51.28 80 MET A N 1
ATOM 614 C CA . MET A 1 80 ? 12.011 -5.677 8.589 1.00 51.28 80 MET A CA 1
ATOM 615 C C . MET A 1 80 ? 11.948 -6.312 7.184 1.00 51.28 80 MET A C 1
ATOM 617 O O . MET A 1 80 ? 11.599 -7.487 7.069 1.00 51.28 80 MET A O 1
ATOM 621 N N . ALA A 1 81 ? 12.274 -5.553 6.132 1.00 41.78 81 ALA A N 1
ATOM 622 C CA . ALA A 1 81 ? 12.410 -6.023 4.749 1.00 41.78 81 ALA A CA 1
ATOM 623 C C . ALA A 1 81 ? 13.887 -6.207 4.378 1.00 41.78 81 ALA A C 1
ATOM 625 O O . ALA A 1 81 ? 14.181 -7.173 3.638 1.00 41.78 81 ALA A O 1
#